Protein AF-A0A6J3L9Z2-F1 (afdb_monomer)

pLDDT: mean 89.62, std 9.7, range [61.72, 98.5]

InterPro domains:
  IPR003010 Carbon-nitrogen hydrolase [PF00795] (31-75)
  IPR003010 Carbon-nitrogen hydrolase [PS50263] (30-75)
  IPR036526 Carbon-nitrogen hydrolase superfamily [G3DSA:3.60.110.10] (17-75)
  IPR036526 Carbon-nitrogen hydrolase superfamily [SSF56317] (26-75)

Secondary structure (DSSP, 8-state):
-HHHHHHHHHHHHHHHHHHHHHHHHT-----EEE------S-HHHHHHHHHHHHHHHHHTT-SEEEPPTTTTS--

Structure (mmCIF, N/CA/C/O backbone):
data_AF-A0A6J3L9Z2-F1
#
_entry.id   AF-A0A6J3L9Z2-F1
#
loop_
_atom_site.group_PDB
_atom_site.id
_atom_site.type_symbol
_atom_site.label_atom_id
_atom_site.label_alt_id
_atom_site.label_comp_id
_atom_site.label_asym_id
_atom_site.label_entity_id
_atom_site.label_seq_id
_atom_site.pdbx_PDB_ins_code
_atom_site.Cartn_x
_atom_site.Cartn_y
_atom_site.Cartn_z
_atom_site.occupancy
_atom_site.B_iso_or_equiv
_atom_site.auth_seq_id
_atom_site.auth_comp_id
_atom_site.auth_asym_id
_atom_site.aut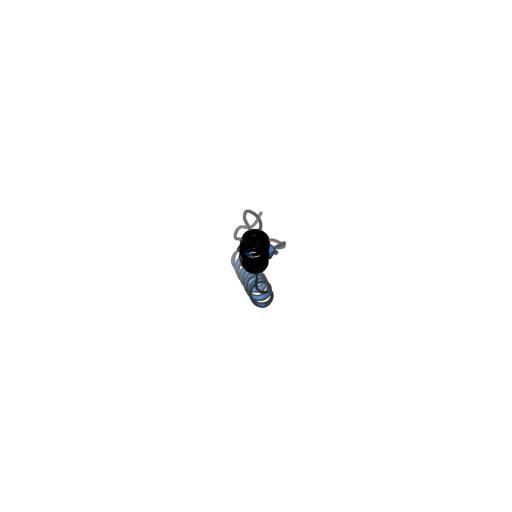h_atom_id
_atom_site.pdbx_PDB_model_num
ATOM 1 N N . MET A 1 1 ? -37.753 4.048 49.747 1.00 64.81 1 MET A N 1
ATOM 2 C CA . MET A 1 1 ? -37.964 3.263 48.507 1.00 64.81 1 MET A CA 1
ATOM 3 C C . MET A 1 1 ? -37.748 4.092 47.236 1.00 64.81 1 MET A C 1
ATOM 5 O O . MET A 1 1 ? -37.002 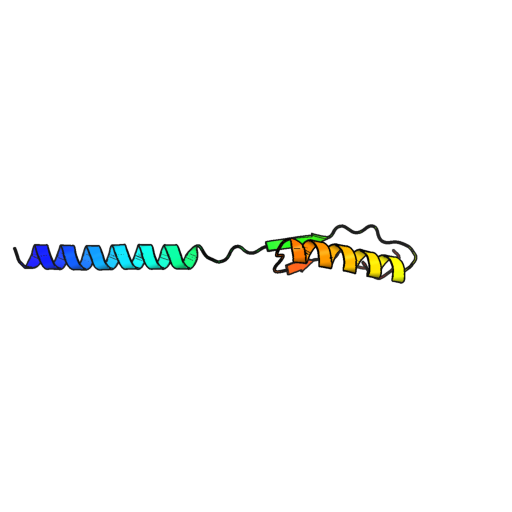3.647 46.378 1.00 64.81 1 MET A O 1
ATOM 9 N N . LEU A 1 2 ? -38.301 5.312 47.133 1.00 69.88 2 LEU A N 1
ATOM 10 C CA . LEU A 1 2 ? -38.152 6.185 45.950 1.00 69.88 2 LEU A CA 1
ATOM 11 C C . LEU A 1 2 ? -36.705 6.612 45.638 1.00 69.88 2 LEU A C 1
ATOM 13 O O . LEU A 1 2 ? -36.307 6.564 44.483 1.00 69.88 2 LEU A O 1
ATOM 17 N N . ILE A 1 3 ? -35.908 6.957 46.658 1.00 75.25 3 ILE A N 1
ATOM 18 C CA . ILE A 1 3 ? -34.500 7.374 46.484 1.00 75.25 3 ILE A CA 1
ATOM 19 C C . ILE A 1 3 ? -33.649 6.232 45.909 1.00 75.25 3 ILE A C 1
ATOM 21 O O . ILE A 1 3 ? -32.864 6.437 44.995 1.00 75.25 3 ILE A O 1
ATOM 25 N N . LEU A 1 4 ? -33.856 5.002 46.388 1.00 77.00 4 LEU A N 1
ATOM 26 C CA . LEU A 1 4 ? -33.138 3.829 45.888 1.00 77.00 4 LEU A CA 1
ATOM 27 C C . LEU A 1 4 ? -33.485 3.545 44.415 1.00 77.00 4 LEU A C 1
ATOM 29 O O . LEU A 1 4 ? -32.608 3.215 43.623 1.00 77.00 4 LEU A O 1
ATOM 33 N N . SER A 1 5 ? -34.753 3.735 44.035 1.00 82.88 5 SER A N 1
ATOM 34 C CA . SER A 1 5 ? -35.215 3.558 42.655 1.00 82.88 5 SER A CA 1
ATOM 35 C C . SER A 1 5 ? 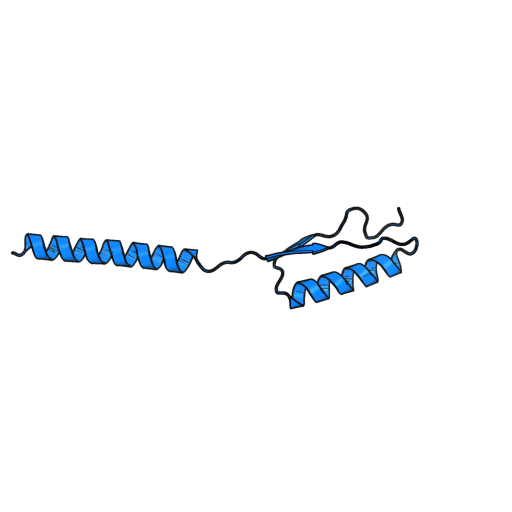-34.601 4.578 41.694 1.00 82.88 5 SER A C 1
ATOM 37 O O . SER A 1 5 ? -34.217 4.213 40.583 1.00 82.88 5 SER A O 1
ATOM 39 N N . SER A 1 6 ? -34.483 5.846 42.097 1.00 82.56 6 SER A N 1
ATOM 40 C CA . SER A 1 6 ? -33.857 6.882 41.268 1.00 82.56 6 SER A CA 1
ATOM 41 C C . SER A 1 6 ? -32.337 6.719 41.186 1.00 82.56 6 SER A C 1
ATOM 43 O O . SER A 1 6 ? -31.767 6.920 40.113 1.00 82.56 6 SER A O 1
ATOM 45 N N . THR A 1 7 ? -31.673 6.262 42.254 1.00 88.38 7 THR A N 1
ATOM 46 C CA . THR A 1 7 ? -30.242 5.914 42.204 1.00 88.38 7 THR A CA 1
ATOM 47 C C . THR A 1 7 ? -29.969 4.756 41.238 1.00 88.38 7 THR A C 1
ATOM 49 O O . THR A 1 7 ? -29.046 4.849 40.430 1.00 88.38 7 THR A O 1
ATOM 52 N N . ILE A 1 8 ? -30.790 3.698 41.255 1.00 87.38 8 ILE A N 1
ATOM 53 C CA . ILE A 1 8 ? -30.646 2.564 40.324 1.00 87.38 8 ILE A CA 1
ATOM 54 C C . ILE A 1 8 ? -30.935 2.986 38.876 1.00 87.38 8 ILE A C 1
ATOM 56 O O . ILE A 1 8 ? -30.216 2.578 37.965 1.00 87.38 8 ILE A O 1
ATOM 60 N N . HIS A 1 9 ? -31.934 3.842 38.645 1.00 88.38 9 HIS A N 1
ATOM 61 C CA . HIS A 1 9 ? -32.221 4.370 37.309 1.00 88.38 9 HIS A CA 1
ATOM 62 C C . HIS A 1 9 ? -31.037 5.167 36.736 1.00 88.38 9 HIS A C 1
ATOM 64 O O . HIS A 1 9 ? -30.615 4.923 35.606 1.00 88.38 9 HIS A O 1
ATOM 70 N N . ASN A 1 10 ? -30.439 6.054 37.536 1.00 89.62 10 ASN A N 1
ATOM 71 C CA . ASN A 1 10 ? -29.267 6.832 37.126 1.00 89.62 10 ASN A CA 1
ATOM 72 C C . ASN A 1 10 ? -28.038 5.946 36.870 1.00 89.62 10 ASN A C 1
ATOM 74 O O . ASN A 1 10 ? -27.296 6.182 35.916 1.00 89.62 10 ASN A O 1
ATOM 78 N N . LEU A 1 11 ? -27.844 4.898 37.679 1.00 90.44 11 LEU A N 1
ATOM 79 C CA . LEU A 1 11 ? -26.776 3.921 37.468 1.00 90.44 11 LEU A CA 1
ATOM 80 C C . LEU A 1 11 ? -26.963 3.165 36.142 1.00 90.44 11 LEU A C 1
ATOM 82 O O . LEU A 1 11 ? -26.009 3.039 35.377 1.00 90.44 11 LEU A O 1
ATOM 86 N N . ASN A 1 12 ? -28.189 2.743 35.821 1.00 93.88 12 ASN A N 1
ATOM 87 C CA . ASN A 1 12 ? -28.501 2.096 34.544 1.00 93.88 12 ASN A CA 1
ATOM 88 C C . ASN A 1 12 ? -28.243 3.025 33.347 1.00 93.88 12 ASN A C 1
ATOM 90 O O . ASN A 1 12 ? -27.638 2.596 32.366 1.00 93.88 12 ASN A O 1
ATOM 94 N N . ILE A 1 13 ? -28.626 4.305 33.436 1.00 94.50 13 ILE A N 1
ATOM 95 C CA . ILE A 1 13 ? -28.339 5.318 32.404 1.00 94.50 13 ILE A CA 1
ATOM 96 C C . ILE A 1 13 ? -26.822 5.490 32.208 1.00 94.50 13 ILE A C 1
ATOM 98 O O . ILE A 1 13 ? -26.339 5.529 31.073 1.00 94.50 13 ILE A O 1
ATOM 102 N N . MET A 1 14 ? -26.051 5.560 33.297 1.00 91.19 14 MET A N 1
ATOM 103 C CA . MET A 1 14 ? -24.589 5.684 33.248 1.00 91.19 14 MET A CA 1
ATOM 104 C C . MET A 1 14 ? -23.920 4.447 32.627 1.00 91.19 14 MET A C 1
ATOM 106 O O . MET A 1 14 ? -23.006 4.571 31.812 1.00 91.19 14 MET A O 1
ATOM 110 N N . ILE A 1 15 ? -24.392 3.248 32.972 1.00 94.19 15 ILE A N 1
ATOM 111 C CA . ILE A 1 15 ? -23.889 1.993 32.399 1.00 94.19 15 ILE A CA 1
ATOM 112 C C . ILE A 1 15 ? -24.201 1.931 30.899 1.00 94.19 15 ILE A C 1
ATOM 114 O O . ILE A 1 15 ? -23.298 1.700 30.095 1.00 94.19 15 ILE A O 1
ATOM 118 N N . LEU A 1 16 ? -25.448 2.208 30.504 1.00 91.56 16 LEU A N 1
ATOM 119 C CA . LEU A 1 16 ? -25.873 2.200 29.101 1.00 91.56 16 LEU A CA 1
ATOM 120 C C . LEU A 1 16 ? -25.097 3.216 28.256 1.00 91.56 16 LEU A C 1
ATOM 122 O O . LEU A 1 16 ? -24.654 2.890 27.156 1.00 91.56 16 LEU A O 1
ATOM 126 N N . THR A 1 17 ? -24.874 4.427 28.773 1.00 91.25 17 THR A N 1
ATOM 127 C CA . THR A 1 17 ? -24.093 5.455 28.063 1.00 91.25 17 THR A CA 1
ATOM 128 C C . THR A 1 17 ? -22.625 5.072 27.901 1.00 91.25 17 THR A C 1
ATOM 130 O O . THR A 1 17 ? -22.048 5.344 26.848 1.00 91.25 17 THR A O 1
ATOM 133 N N . ASN A 1 18 ? -22.014 4.4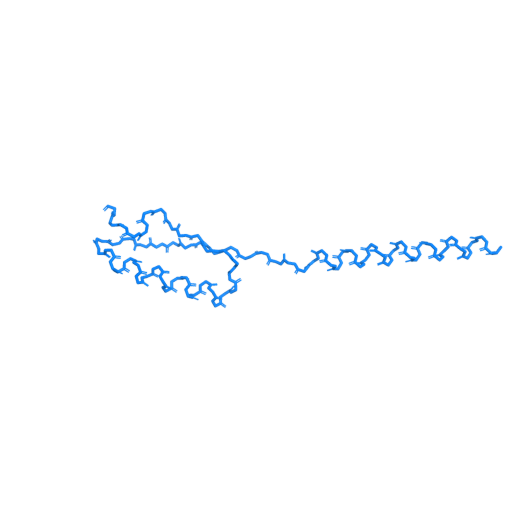06 28.883 1.00 89.56 18 ASN A N 1
ATOM 134 C CA . ASN A 1 18 ? -20.638 3.923 28.756 1.00 89.56 18 ASN A CA 1
ATOM 135 C C . ASN A 1 18 ? -20.518 2.754 27.771 1.00 89.56 18 ASN A C 1
ATOM 137 O O . ASN A 1 18 ? -19.586 2.746 26.968 1.00 89.56 18 ASN A O 1
ATOM 141 N N . ILE A 1 19 ? -21.477 1.823 27.763 1.00 89.56 19 ILE A N 1
ATOM 142 C CA . ILE A 1 19 ? -21.526 0.741 26.768 1.00 89.56 19 ILE A CA 1
ATOM 143 C C . ILE A 1 19 ? -21.700 1.324 25.365 1.00 89.56 19 ILE A C 1
ATOM 145 O O . ILE A 1 19 ? -20.929 0.987 24.471 1.00 89.56 19 ILE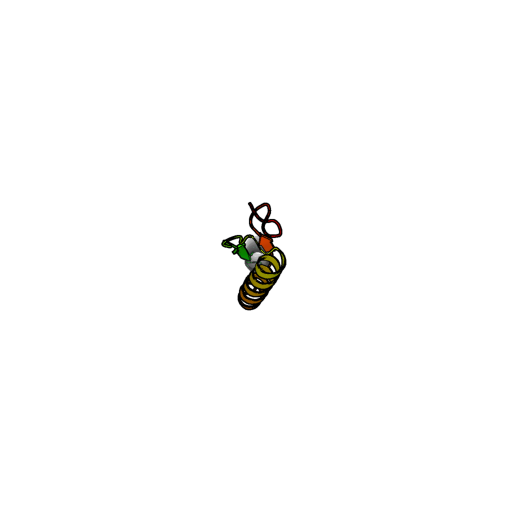 A O 1
ATOM 149 N N . ALA A 1 20 ? -22.643 2.250 25.173 1.00 85.50 20 ALA A N 1
ATOM 150 C CA . ALA A 1 20 ? -22.849 2.908 23.884 1.00 85.50 20 ALA A CA 1
ATOM 151 C C . ALA A 1 20 ? -21.582 3.644 23.412 1.00 85.50 20 ALA A C 1
ATOM 153 O O . ALA A 1 20 ? -21.170 3.487 22.264 1.00 85.50 20 ALA A O 1
ATOM 154 N N . LYS A 1 21 ? -20.907 4.384 24.305 1.00 82.44 21 LYS A N 1
ATOM 155 C CA . LYS A 1 21 ? -19.617 5.024 24.000 1.00 82.44 21 LYS A CA 1
ATOM 156 C C . LYS A 1 21 ? -18.547 4.003 23.610 1.00 82.44 21 LYS A C 1
ATOM 158 O O . LYS A 1 21 ? -17.808 4.258 22.666 1.00 82.44 21 LYS A O 1
ATOM 163 N N . GLN A 1 22 ? -18.455 2.872 24.307 1.00 79.81 22 GLN A N 1
ATOM 164 C CA . GLN A 1 22 ? -17.481 1.826 23.996 1.00 79.81 22 GLN A CA 1
ATOM 165 C C . GLN A 1 22 ? -17.767 1.183 22.632 1.00 79.81 22 GLN A C 1
ATOM 167 O O . GLN A 1 22 ? -16.854 1.078 21.822 1.00 79.81 22 GLN A O 1
ATOM 172 N N . VAL A 1 23 ? -19.029 0.844 22.346 1.00 76.31 23 VAL A N 1
ATOM 173 C CA . VAL A 1 23 ? -19.465 0.273 21.059 1.00 76.31 23 VAL A CA 1
ATOM 174 C C . VAL A 1 23 ? -19.151 1.220 19.900 1.00 76.31 23 VAL A C 1
ATOM 176 O O . VAL A 1 23 ? -18.587 0.789 18.898 1.00 76.31 23 VAL A O 1
ATOM 179 N N . VAL A 1 24 ? -19.428 2.520 20.053 1.00 71.00 24 VAL A N 1
ATOM 180 C CA . VAL A 1 24 ? -19.105 3.531 19.030 1.00 71.00 24 VAL A CA 1
ATOM 181 C C . VAL A 1 24 ? -17.590 3.662 18.821 1.00 71.00 24 VAL A C 1
ATOM 183 O O . VAL A 1 24 ? -17.140 3.834 17.692 1.00 71.00 24 VAL A O 1
ATOM 186 N N . ARG A 1 25 ? -16.777 3.539 19.880 1.00 65.75 25 ARG A N 1
ATOM 187 C CA . ARG A 1 25 ? -15.306 3.591 19.774 1.00 65.75 25 ARG A CA 1
ATOM 188 C C . ARG A 1 25 ? -14.698 2.374 19.076 1.00 65.75 25 ARG A C 1
ATOM 190 O O . ARG A 1 25 ? -13.601 2.486 18.542 1.00 65.75 25 ARG A O 1
ATOM 197 N N . THR A 1 26 ? -15.374 1.228 19.070 1.00 61.72 26 THR A N 1
ATOM 198 C CA . THR A 1 26 ? -14.846 -0.024 18.502 1.00 61.72 26 THR A CA 1
ATOM 199 C C . THR A 1 26 ? -14.939 -0.095 16.964 1.00 61.72 26 THR A C 1
ATOM 201 O O . THR A 1 26 ? -14.499 -1.078 16.380 1.00 61.72 26 THR A O 1
ATOM 204 N N . MET A 1 27 ? -15.440 0.934 16.268 1.00 63.91 27 MET A N 1
ATOM 205 C CA . MET A 1 27 ? -15.806 0.830 14.842 1.00 63.91 27 MET A CA 1
ATOM 206 C C . MET A 1 27 ? -14.926 1.580 13.824 1.00 63.91 27 MET A C 1
ATOM 208 O O . MET A 1 27 ? -15.406 1.933 12.751 1.00 63.91 27 MET A O 1
ATOM 212 N N . SER A 1 28 ? -13.628 1.770 14.071 1.00 72.56 28 SER A N 1
ATOM 213 C CA . SER A 1 28 ? -12.708 2.125 12.975 1.00 72.56 28 SER A CA 1
ATOM 214 C C . SER A 1 28 ? -11.382 1.381 13.099 1.00 72.56 28 SER A C 1
ATOM 216 O O . SER A 1 28 ? -10.470 1.816 13.803 1.00 72.56 28 SER A O 1
ATOM 218 N N . THR A 1 29 ? -11.267 0.238 12.426 1.00 85.31 29 THR A N 1
ATOM 219 C CA . THR A 1 29 ? -9.963 -0.390 12.195 1.00 85.31 29 THR A CA 1
ATOM 220 C C . THR A 1 29 ? -9.234 0.400 11.119 1.00 85.31 29 THR A C 1
ATOM 222 O O . THR A 1 29 ? -9.769 0.539 10.026 1.00 85.31 29 THR A O 1
ATOM 225 N N . PHE A 1 30 ? -8.031 0.885 11.418 1.00 91.50 30 PHE A N 1
ATOM 226 C CA . PHE A 1 30 ? -7.171 1.541 10.437 1.00 91.50 30 PHE A CA 1
ATOM 227 C C . PHE A 1 30 ? -6.241 0.517 9.777 1.00 91.50 30 PHE A C 1
ATOM 229 O O . PHE A 1 30 ? -5.596 -0.279 10.468 1.00 91.50 30 PHE A O 1
ATOM 236 N N . ARG A 1 31 ? -6.174 0.527 8.448 1.00 95.38 31 ARG A N 1
ATOM 237 C CA . ARG A 1 31 ? -5.454 -0.449 7.628 1.00 95.38 31 ARG A CA 1
ATOM 238 C C . ARG A 1 31 ? -4.361 0.254 6.830 1.00 95.38 31 ARG A C 1
ATOM 240 O O . ARG A 1 31 ? -4.626 0.923 5.836 1.00 95.38 31 ARG A O 1
ATOM 247 N N . LEU A 1 32 ? -3.116 0.069 7.259 1.00 97.38 32 LEU A N 1
ATOM 248 C CA . LEU A 1 32 ? -1.928 0.568 6.568 1.00 97.38 32 LEU A CA 1
ATOM 249 C C . LEU A 1 32 ? -1.298 -0.541 5.722 1.00 97.38 32 LEU A C 1
ATOM 251 O O . LEU A 1 32 ? -0.958 -1.600 6.250 1.00 97.38 32 LEU A O 1
ATOM 255 N N . ALA A 1 33 ? -1.087 -0.276 4.434 1.00 98.31 33 ALA A N 1
ATOM 256 C CA . ALA A 1 33 ? -0.286 -1.123 3.557 1.00 98.31 33 ALA A CA 1
ATOM 257 C C . ALA A 1 33 ? 1.109 -0.517 3.351 1.00 98.31 33 ALA A C 1
ATOM 259 O O . ALA A 1 33 ? 1.240 0.644 2.956 1.00 98.31 33 ALA A O 1
ATOM 260 N N . LEU A 1 34 ? 2.148 -1.318 3.589 1.00 98.25 34 LEU A N 1
ATOM 261 C CA . LEU A 1 34 ? 3.540 -0.972 3.303 1.00 98.25 34 LEU A CA 1
ATOM 262 C C . LEU A 1 34 ? 3.985 -1.750 2.066 1.00 98.25 34 LEU A C 1
ATOM 264 O O . LEU A 1 34 ? 4.024 -2.981 2.087 1.00 98.25 34 LEU A O 1
ATOM 268 N N . VAL A 1 35 ? 4.286 -1.044 0.980 1.00 97.38 35 VAL A N 1
ATOM 269 C CA . VAL A 1 35 ? 4.709 -1.669 -0.275 1.00 97.38 35 VAL A CA 1
ATOM 270 C C . VAL A 1 35 ? 6.223 -1.819 -0.284 1.00 97.38 35 VAL A C 1
ATOM 272 O O . VAL A 1 35 ? 6.955 -0.842 -0.149 1.00 97.38 35 VAL A O 1
ATOM 275 N N . GLN A 1 36 ? 6.689 -3.043 -0.514 1.00 94.94 36 GLN A N 1
ATOM 276 C CA . GLN A 1 36 ? 8.079 -3.322 -0.852 1.00 94.94 36 GLN A CA 1
ATOM 277 C C . GLN A 1 36 ? 8.170 -3.589 -2.356 1.00 94.94 36 GLN A C 1
ATOM 279 O O . GLN A 1 36 ? 7.527 -4.505 -2.868 1.00 94.94 36 GLN A O 1
ATOM 284 N N . LEU A 1 37 ? 8.949 -2.770 -3.065 1.00 91.69 37 LEU A N 1
ATOM 285 C CA . LEU A 1 37 ? 9.107 -2.829 -4.516 1.00 91.69 37 LEU A CA 1
ATOM 286 C C . LEU A 1 37 ? 10.588 -2.953 -4.878 1.00 91.69 37 LEU A C 1
ATOM 288 O O . LEU A 1 37 ? 11.407 -2.169 -4.413 1.00 91.69 37 LEU A O 1
ATOM 292 N N . GLU A 1 38 ? 10.908 -3.893 -5.764 1.00 90.50 38 GLU A N 1
ATOM 293 C CA . GLU A 1 38 ? 12.198 -3.926 -6.454 1.00 90.50 38 GLU A CA 1
ATOM 294 C C . GLU A 1 38 ? 12.203 -2.879 -7.577 1.00 90.50 38 GLU A C 1
ATOM 296 O O . GLU A 1 38 ? 11.458 -2.981 -8.561 1.00 90.50 38 GLU A O 1
ATOM 301 N N . VAL A 1 39 ? 13.026 -1.850 -7.399 1.00 90.25 39 VAL A N 1
ATOM 302 C CA . VAL A 1 39 ? 13.185 -0.743 -8.341 1.00 90.25 39 VAL A CA 1
ATOM 303 C C . VAL A 1 39 ? 14.137 -1.165 -9.462 1.00 90.25 39 VAL A C 1
ATOM 305 O O . VAL A 1 39 ? 15.218 -1.684 -9.216 1.00 90.25 39 VAL A O 1
ATOM 308 N N . ASN A 1 40 ? 13.721 -0.947 -10.706 1.00 88.50 40 ASN A N 1
ATOM 309 C CA . ASN A 1 40 ? 14.456 -1.279 -11.925 1.00 88.50 40 ASN A CA 1
ATOM 310 C C . ASN A 1 40 ? 15.000 -0.006 -12.587 1.00 88.50 40 ASN A C 1
ATOM 312 O O . ASN A 1 40 ? 14.495 1.095 -12.362 1.00 88.50 40 ASN A O 1
ATOM 316 N N . GLU A 1 41 ? 15.925 -0.170 -13.532 1.00 91.81 41 GLU A N 1
ATOM 317 C CA . GLU A 1 41 ? 16.459 0.932 -14.349 1.00 91.81 41 GLU A CA 1
ATOM 318 C C . GLU A 1 41 ? 15.417 1.601 -15.264 1.00 91.81 41 GLU A C 1
ATOM 320 O O . GLU A 1 41 ? 15.607 2.704 -15.774 1.00 91.81 41 GLU A O 1
ATOM 325 N N . VAL A 1 42 ? 14.274 0.950 -15.484 1.00 93.62 42 VAL A N 1
ATOM 326 C CA . VAL A 1 42 ? 13.210 1.473 -16.343 1.00 93.62 42 VAL A CA 1
ATOM 327 C C . VAL A 1 42 ? 12.097 2.056 -15.480 1.00 93.62 42 VAL A C 1
ATOM 329 O O . VAL A 1 42 ? 11.225 1.326 -15.007 1.00 93.62 42 VAL A O 1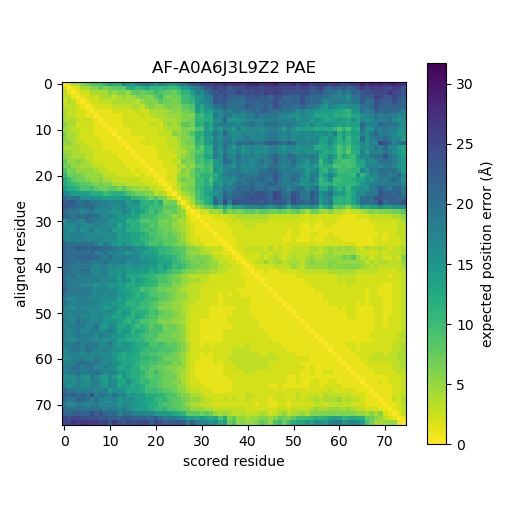
ATOM 332 N N . LYS A 1 43 ? 12.053 3.391 -15.369 1.00 93.81 43 LYS A N 1
ATOM 333 C CA . LYS A 1 43 ? 11.007 4.145 -14.644 1.00 93.81 43 LYS A CA 1
ATOM 334 C C . LYS A 1 43 ? 9.589 3.634 -14.914 1.00 93.81 43 LYS A C 1
ATOM 336 O O . LYS A 1 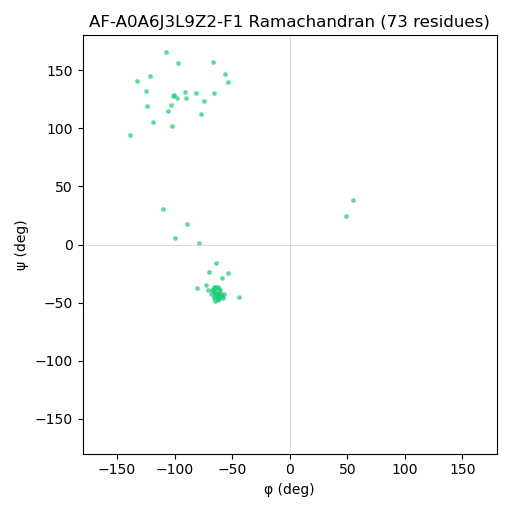43 ? 8.802 3.467 -13.986 1.00 93.81 43 LYS A O 1
ATOM 341 N N . ARG A 1 44 ? 9.264 3.368 -16.184 1.00 94.81 44 ARG A N 1
ATOM 342 C CA . ARG A 1 44 ? 7.940 2.872 -16.585 1.00 94.81 44 ARG A CA 1
ATOM 343 C C . ARG A 1 44 ? 7.582 1.557 -15.887 1.00 94.81 44 ARG A C 1
ATOM 345 O O . ARG A 1 44 ? 6.493 1.459 -15.334 1.00 94.81 44 ARG A O 1
ATOM 352 N N . LYS A 1 45 ? 8.514 0.596 -15.845 1.00 94.62 45 LYS A N 1
ATOM 353 C CA . 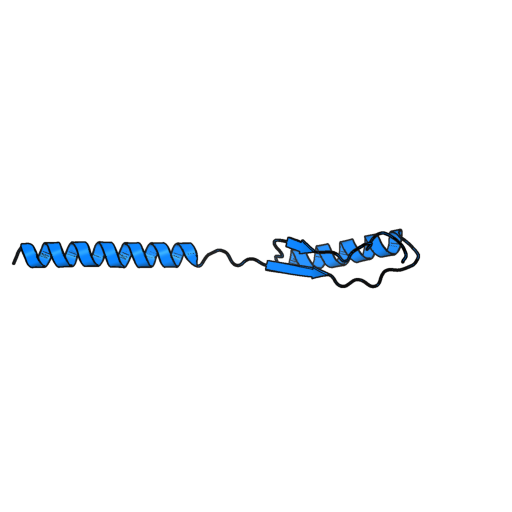LYS A 1 45 ? 8.310 -0.695 -15.170 1.00 94.62 45 LYS A CA 1
ATOM 354 C C . LYS A 1 45 ? 8.067 -0.505 -13.674 1.00 94.62 45 LYS A C 1
ATOM 356 O O . LYS A 1 45 ? 7.225 -1.190 -13.102 1.00 94.62 45 LYS A O 1
ATOM 361 N N . ASN A 1 46 ? 8.762 0.442 -13.044 1.00 95.25 46 ASN A N 1
ATOM 362 C CA . ASN A 1 46 ? 8.586 0.697 -11.614 1.00 95.25 46 ASN A CA 1
ATOM 363 C C . ASN A 1 46 ? 7.208 1.285 -11.308 1.00 95.25 46 ASN A C 1
ATOM 365 O O . ASN A 1 46 ? 6.546 0.847 -10.371 1.00 95.25 46 ASN A O 1
ATOM 369 N N . VAL A 1 47 ? 6.747 2.231 -12.132 1.00 96.00 47 VAL A N 1
ATOM 370 C CA . VAL A 1 47 ? 5.402 2.811 -12.010 1.00 96.00 47 VAL A C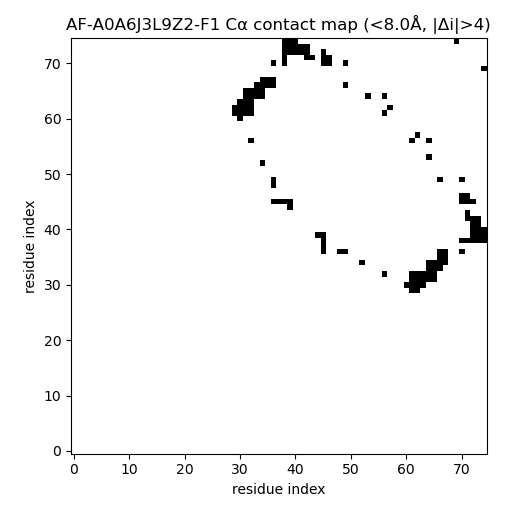A 1
ATOM 371 C C . VAL A 1 47 ? 4.327 1.746 -12.237 1.00 96.00 47 VAL A C 1
ATOM 373 O O . VAL A 1 47 ? 3.397 1.651 -11.441 1.00 96.00 47 VAL A O 1
ATOM 376 N N . GLU A 1 48 ? 4.468 0.908 -13.267 1.00 96.44 48 GLU A N 1
ATOM 377 C CA . GLU A 1 48 ? 3.527 -0.188 -13.550 1.00 96.44 48 GLU A CA 1
ATOM 378 C C . GLU A 1 48 ? 3.431 -1.168 -12.370 1.00 96.44 48 GLU A C 1
ATOM 380 O O . GLU A 1 48 ? 2.329 -1.516 -11.935 1.00 96.44 48 GLU A O 1
ATOM 385 N N . ARG A 1 49 ? 4.568 -1.547 -11.772 1.00 96.06 49 ARG A N 1
ATOM 386 C CA . ARG A 1 49 ? 4.573 -2.395 -10.571 1.00 96.06 49 ARG A CA 1
ATOM 387 C C . ARG A 1 49 ? 3.958 -1.683 -9.367 1.00 96.06 49 ARG A C 1
ATOM 389 O O . ARG A 1 49 ? 3.124 -2.288 -8.697 1.00 96.06 49 ARG A O 1
ATOM 396 N N . ALA A 1 50 ? 4.286 -0.416 -9.110 1.00 97.19 50 ALA A N 1
ATOM 397 C CA . ALA A 1 50 ? 3.681 0.348 -8.015 1.00 97.19 50 ALA A CA 1
ATOM 398 C C . ALA A 1 50 ? 2.145 0.396 -8.130 1.00 97.19 50 ALA A C 1
ATOM 400 O O . ALA A 1 50 ? 1.451 0.150 -7.145 1.00 97.19 50 ALA A O 1
ATOM 401 N N . VAL A 1 51 ? 1.608 0.608 -9.339 1.00 98.00 51 VAL A N 1
ATOM 402 C CA . VAL A 1 51 ? 0.157 0.569 -9.606 1.00 98.00 51 VAL A CA 1
ATOM 403 C C . VAL A 1 51 ? -0.443 -0.807 -9.293 1.00 98.00 51 VAL A C 1
ATOM 405 O O . VAL A 1 51 ? -1.529 -0.875 -8.710 1.00 98.00 51 VAL A O 1
ATOM 408 N N . SER A 1 52 ? 0.256 -1.901 -9.612 1.00 97.94 52 SER A N 1
ATOM 409 C CA . SER A 1 52 ? -0.213 -3.256 -9.276 1.00 97.94 52 SER A CA 1
ATOM 410 C C . SER A 1 52 ? -0.302 -3.491 -7.760 1.00 97.94 52 SER A C 1
ATOM 412 O O . SER A 1 52 ? -1.323 -3.983 -7.278 1.00 97.94 52 SER A O 1
ATOM 414 N N . TYR A 1 53 ? 0.696 -3.043 -6.988 1.00 98.06 53 TYR A N 1
ATOM 415 C CA . TYR A 1 53 ? 0.676 -3.144 -5.524 1.00 98.06 53 TYR A CA 1
ATOM 416 C C . TYR A 1 53 ? -0.391 -2.248 -4.894 1.00 98.06 53 TYR A C 1
ATOM 418 O O . TYR A 1 53 ? -1.063 -2.677 -3.959 1.00 98.06 53 TYR A O 1
ATOM 426 N N . ILE A 1 54 ? -0.598 -1.035 -5.419 1.00 98.31 54 ILE A N 1
ATOM 427 C CA . ILE A 1 54 ? -1.678 -0.143 -4.969 1.00 98.31 54 ILE A CA 1
ATOM 428 C C . ILE A 1 54 ? -3.044 -0.797 -5.197 1.00 98.31 54 ILE A C 1
ATOM 430 O O . ILE A 1 54 ? -3.902 -0.760 -4.315 1.00 98.31 54 ILE A O 1
ATOM 434 N N . SER A 1 55 ? -3.238 -1.419 -6.362 1.00 98.44 55 SER A N 1
ATOM 435 C CA . SER A 1 55 ? -4.489 -2.104 -6.701 1.00 98.44 55 SER A CA 1
ATOM 436 C C . SER A 1 55 ? -4.747 -3.271 -5.748 1.00 98.44 55 SER A C 1
ATOM 438 O O . SER A 1 55 ? -5.821 -3.350 -5.156 1.00 98.44 55 SER A O 1
ATOM 440 N N . SER A 1 56 ? -3.727 -4.097 -5.496 1.00 98.12 56 SER A N 1
ATOM 441 C CA . SER A 1 56 ? -3.803 -5.185 -4.517 1.00 98.12 56 SER A CA 1
ATOM 442 C C . SER A 1 56 ? -4.078 -4.676 -3.094 1.00 98.12 56 SER A C 1
ATOM 444 O O . SER A 1 56 ? -4.955 -5.193 -2.407 1.00 98.12 56 SER A O 1
ATOM 446 N N . ALA A 1 57 ? -3.403 -3.616 -2.640 1.00 98.25 57 ALA A N 1
ATOM 447 C CA . ALA A 1 57 ? -3.641 -3.036 -1.317 1.00 98.25 57 ALA A CA 1
ATOM 448 C C . ALA A 1 57 ? -5.073 -2.490 -1.167 1.00 98.25 57 ALA A C 1
ATOM 450 O O . ALA A 1 57 ? -5.688 -2.646 -0.109 1.00 98.25 57 ALA A O 1
ATOM 451 N N . LYS A 1 58 ? -5.637 -1.915 -2.237 1.00 97.12 58 LYS A N 1
ATOM 452 C CA . LYS A 1 58 ? -7.037 -1.476 -2.276 1.00 97.12 58 LYS A CA 1
ATOM 453 C C . LYS A 1 58 ? -8.011 -2.650 -2.149 1.00 97.12 58 LYS A C 1
ATOM 455 O O . LYS A 1 58 ? -8.973 -2.537 -1.395 1.00 97.12 58 LYS A O 1
ATOM 460 N N . GLU A 1 59 ? -7.759 -3.774 -2.821 1.00 97.94 59 GLU A N 1
ATOM 461 C CA . GLU A 1 59 ? -8.558 -5.006 -2.658 1.00 97.94 59 GLU A CA 1
ATOM 462 C C . GLU A 1 59 ? -8.540 -5.518 -1.207 1.00 97.94 59 GLU A C 1
ATOM 464 O O . GLU A 1 59 ? -9.518 -6.087 -0.727 1.00 97.94 59 GLU A O 1
ATOM 469 N N . HIS A 1 60 ? -7.462 -5.234 -0.471 1.00 95.88 60 HIS A N 1
ATOM 470 C CA . HIS A 1 60 ? -7.326 -5.534 0.954 1.00 95.88 60 HIS A CA 1
ATOM 471 C C . HIS A 1 60 ? -7.838 -4.410 1.873 1.00 95.88 60 HIS A C 1
ATOM 473 O O . HIS A 1 60 ? -7.520 -4.409 3.066 1.00 95.88 60 HIS A O 1
ATOM 479 N N . ASN A 1 61 ? -8.646 -3.475 1.363 1.00 96.00 61 ASN A N 1
ATOM 480 C CA . ASN A 1 61 ? -9.233 -2.358 2.111 1.00 96.00 61 ASN A CA 1
ATOM 481 C C . ASN A 1 61 ? -8.188 -1.499 2.844 1.00 96.00 61 ASN A C 1
ATOM 483 O O . ASN A 1 61 ? -8.407 -1.119 3.989 1.00 96.00 61 ASN A O 1
ATOM 487 N N . ALA A 1 62 ? -7.017 -1.258 2.249 1.00 97.69 62 ALA A N 1
ATOM 488 C CA . ALA A 1 62 ? -6.053 -0.328 2.833 1.00 97.69 62 ALA A CA 1
ATOM 489 C C . ALA A 1 62 ? -6.615 1.105 2.833 1.00 97.69 62 ALA A C 1
ATOM 491 O O . ALA A 1 62 ? -7.059 1.597 1.796 1.00 97.69 62 ALA A O 1
ATOM 492 N N . ASP A 1 63 ? -6.545 1.776 3.983 1.00 96.25 63 ASP A N 1
ATOM 493 C CA . ASP A 1 63 ? -6.894 3.192 4.139 1.00 96.25 63 ASP A CA 1
ATOM 494 C C . ASP A 1 63 ? -5.745 4.092 3.670 1.00 96.25 63 ASP A C 1
ATOM 496 O O . ASP A 1 63 ? -5.960 5.144 3.069 1.00 96.25 63 ASP A O 1
ATOM 500 N N . ILE A 1 64 ? -4.505 3.670 3.944 1.00 97.81 64 ILE A N 1
ATOM 501 C CA . ILE A 1 64 ? -3.277 4.345 3.516 1.00 97.81 64 ILE A CA 1
ATOM 502 C C . ILE A 1 64 ? -2.319 3.321 2.914 1.00 97.81 64 ILE A C 1
ATOM 504 O O . ILE A 1 64 ? -2.168 2.208 3.420 1.00 97.81 64 ILE A O 1
ATOM 508 N N . ILE A 1 65 ? -1.644 3.726 1.840 1.00 98.50 65 ILE A N 1
ATOM 509 C CA . ILE A 1 65 ? -0.637 2.931 1.141 1.00 98.50 65 ILE A CA 1
ATOM 510 C C . ILE A 1 65 ? 0.655 3.747 1.100 1.00 98.50 65 ILE A C 1
ATOM 512 O O . ILE A 1 65 ? 0.680 4.836 0.528 1.00 98.50 65 ILE A O 1
ATOM 516 N N . ALA A 1 66 ? 1.723 3.225 1.700 1.00 98.31 66 ALA A N 1
ATOM 517 C CA . ALA A 1 66 ? 3.053 3.823 1.649 1.00 98.31 66 ALA A CA 1
ATOM 518 C C . ALA A 1 66 ? 3.924 3.094 0.616 1.00 98.31 66 ALA A C 1
ATOM 520 O O . ALA A 1 66 ? 4.032 1.867 0.641 1.00 98.31 66 ALA A O 1
ATOM 521 N N . LEU A 1 67 ? 4.543 3.859 -0.284 1.00 97.69 67 LEU A N 1
ATOM 522 C CA . LEU A 1 67 ? 5.510 3.378 -1.274 1.00 97.69 67 LEU A CA 1
ATOM 523 C C . LEU A 1 67 ? 6.945 3.599 -0.768 1.00 97.69 67 LEU A C 1
ATOM 525 O O . LEU A 1 67 ? 7.153 4.492 0.059 1.00 97.69 67 LEU A O 1
ATOM 529 N N . PRO A 1 68 ? 7.935 2.835 -1.263 1.00 94.94 68 PRO A N 1
ATOM 530 C CA . PRO A 1 68 ? 9.327 3.084 -0.921 1.00 94.94 68 PRO A CA 1
ATOM 531 C C . PRO A 1 68 ? 9.802 4.426 -1.489 1.00 94.94 68 PRO A C 1
ATOM 533 O O . PRO A 1 68 ? 9.251 4.960 -2.459 1.00 94.94 68 PRO A O 1
ATOM 536 N N . GLU A 1 69 ? 10.847 4.968 -0.871 1.00 94.56 69 GLU A N 1
ATOM 537 C CA . GLU A 1 69 ? 11.555 6.142 -1.372 1.00 94.56 69 GLU A CA 1
ATOM 538 C C . GLU A 1 69 ? 12.048 5.893 -2.809 1.00 94.56 69 GLU A C 1
ATOM 540 O O . GLU A 1 69 ? 12.287 4.756 -3.205 1.00 94.56 69 GLU A O 1
ATOM 545 N N . CYS A 1 70 ? 12.070 6.945 -3.631 1.00 92.44 70 CYS A N 1
ATOM 546 C CA . CYS A 1 70 ? 12.510 6.894 -5.028 1.00 92.44 70 CYS A CA 1
ATOM 547 C C . CYS A 1 70 ? 11.910 5.769 -5.906 1.00 92.44 70 CYS A C 1
ATOM 549 O O . CYS A 1 70 ? 12.472 5.456 -6.951 1.00 92.44 70 CYS A O 1
ATOM 551 N N . PHE A 1 71 ? 10.727 5.218 -5.584 1.00 94.25 71 PHE A N 1
ATOM 552 C CA . PHE A 1 71 ? 10.122 4.105 -6.341 1.00 94.25 71 PHE A CA 1
ATOM 553 C C . PHE A 1 71 ? 9.984 4.361 -7.854 1.00 94.25 71 PHE A C 1
ATOM 555 O O . PHE A 1 71 ? 9.871 3.421 -8.630 1.00 94.25 71 PHE A O 1
ATOM 562 N N . ASN A 1 72 ? 9.929 5.622 -8.293 1.00 92.81 72 ASN A N 1
ATOM 563 C CA . ASN A 1 72 ? 9.748 6.021 -9.689 1.00 92.81 72 ASN A CA 1
ATOM 564 C C . ASN A 1 72 ? 11.056 6.412 -10.405 1.00 92.81 72 ASN A C 1
ATOM 566 O O . ASN A 1 72 ? 10.995 6.872 -11.550 1.00 92.81 72 ASN A O 1
ATOM 570 N N . SER A 1 73 ? 12.207 6.250 -9.760 1.00 87.12 73 SER A N 1
ATOM 571 C CA . SER A 1 73 ? 13.533 6.503 -10.322 1.00 87.12 73 SER A CA 1
ATOM 572 C C . SER A 1 73 ? 14.358 5.224 -10.252 1.00 87.12 73 SER A C 1
ATOM 574 O O . SER A 1 73 ? 14.200 4.485 -9.291 1.00 87.12 73 SER A O 1
ATOM 576 N N . PRO A 1 74 ? 15.234 4.937 -11.226 1.00 77.81 74 PRO A N 1
ATOM 577 C CA . PRO A 1 74 ? 16.357 4.035 -10.997 1.00 77.81 74 PRO A CA 1
ATOM 578 C C . PRO A 1 74 ? 17.158 4.518 -9.789 1.00 77.81 74 PRO A C 1
ATOM 580 O O . PRO A 1 74 ? 17.330 5.734 -9.634 1.00 77.81 74 PRO A O 1
ATOM 583 N N . TYR A 1 75 ? 17.603 3.577 -8.962 1.00 67.06 75 TYR A N 1
ATOM 584 C CA . TYR A 1 75 ? 18.693 3.829 -8.025 1.00 67.06 75 TYR A CA 1
ATOM 585 C C . TYR A 1 75 ? 20.025 3.818 -8.771 1.00 67.06 75 TYR A C 1
ATOM 587 O O . TYR A 1 75 ? 20.154 2.998 -9.709 1.00 67.06 75 TYR A O 1
#

Organism: NCBI:txid207650

Sequence (75 aa):
MLILSSTIHNLNIMILTNIAKQVVRTMSTFRLALVQLEVNEVKRKNVERAVSYISSAKEHNADIIALPECFNSPY

Radius of gyration: 25.38 Å; Cα contacts (8 Å, |Δi|>4): 66; chains: 1; bounding box: 57×13×65 Å

Solvent-accessible surface area (backbone atoms only — not comparable to full-atom values): 4470 Å² total; per-residue (Å²): 113,68,68,62,52,52,53,52,51,53,50,51,53,54,51,52,53,50,50,52,53,51,59,64,66,71,72,73,88,85,37,77,38,80,51,87,76,89,63,40,83,46,36,67,60,20,46,55,50,52,52,52,53,52,53,53,36,49,79,67,61,38,78,43,77,47,72,53,82,67,46,64,40,50,129

Foldseek 3Di:
DVVVVVVVVVVVVVVVVVVVVVVVVVPDDAAEAEDDDDADQDLVVLVVVVVVVVVVVVVVVHPYYDYDPPSNHHD

Mean predicted aligned error: 9.04 Å